Protein AF-A0A1D6HX26-F1 (afdb_monomer_lite)

Foldseek 3Di:
DDDDDDDDDDDDDDDDDDDDDDDDDPDDPVVVVVVVVVVVVVVVVLVVVLVVLLVVLVVLADPQADCVVQVQDDLLLLLQRRQFRD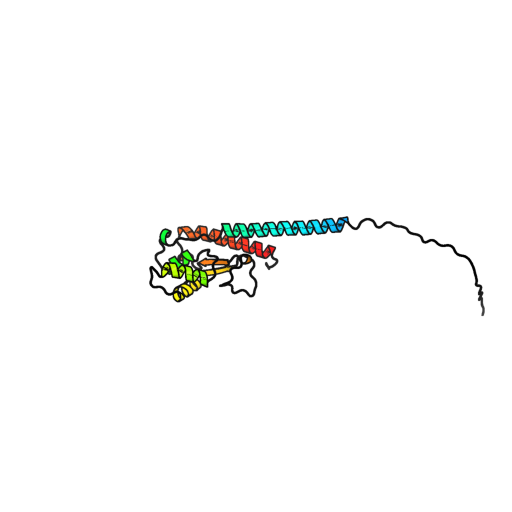LAALLVSLVVSCVVCCVPPVDDSVNSSVSQVVFKDKAFLFDDDPPDDSRHDNDSRRSIGIHGPDCVSYRPVCSVSSVVSVVSSNVSSQVNCVSVVNHD

pLDDT: mean 82.37, std 21.21, range [30.19, 98.19]

Organism: Zea mays (NCBI:txid4577)

Sequence (184 aa):
MDGDKVKESAPDCASGAAEPTKKQDKRKRAYAEFDVVDKKSVSAEWQQEMDALYKYYKEVSGHQLNPEELSCTTNDSIIACLLEESSLSCAKLTDGIYKRMKLQYGVTESSVRTSVLNIGRRSSYGISAMDVNGLEDESDSSLWCWETEDLALLPLHLRSSLSIRRTARKLIHKRILVLSGTGT

Radius of gyration: 35.38 Å; chains: 1; bound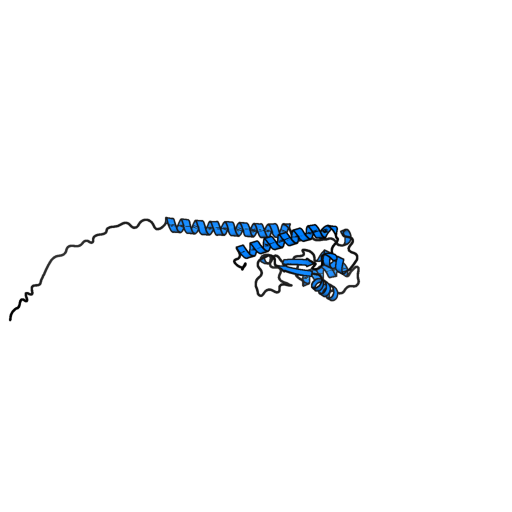ing box: 116×42×65 Å

Structure (mmCIF, N/CA/C/O backbone):
data_AF-A0A1D6HX26-F1
#
_entry.id   AF-A0A1D6HX26-F1
#
loop_
_atom_site.group_PDB
_atom_site.id
_atom_site.type_symbol
_atom_site.label_atom_id
_atom_site.label_alt_id
_atom_site.label_comp_id
_atom_site.label_asym_id
_atom_site.label_entity_id
_atom_site.label_seq_id
_atom_site.pdbx_PDB_ins_code
_atom_site.Cartn_x
_atom_site.Cartn_y
_atom_site.Cartn_z
_atom_site.occupancy
_atom_site.B_iso_or_equiv
_atom_site.auth_seq_id
_atom_site.auth_comp_id
_atom_site.auth_asym_id
_atom_site.auth_atom_id
_atom_site.pdbx_PDB_model_num
ATOM 1 N N . MET A 1 1 ? 96.429 -31.738 -34.054 1.00 37.88 1 MET A N 1
ATOM 2 C CA . MET A 1 1 ? 96.657 -31.324 -35.446 1.00 37.88 1 MET A CA 1
ATOM 3 C C . MET A 1 1 ? 95.517 -30.396 -35.805 1.00 37.88 1 MET A C 1
ATOM 5 O O . MET A 1 1 ? 94.381 -30.844 -35.798 1.00 37.88 1 MET A O 1
ATOM 9 N N . ASP A 1 2 ? 95.742 -29.101 -35.601 1.00 40.22 2 ASP A N 1
ATOM 10 C CA . ASP A 1 2 ? 96.063 -28.133 -36.673 1.00 40.22 2 ASP A CA 1
ATOM 11 C C . ASP A 1 2 ? 94.756 -27.661 -37.342 1.00 40.22 2 ASP A C 1
ATOM 13 O O . ASP A 1 2 ? 94.002 -28.476 -37.851 1.00 40.22 2 ASP A O 1
ATOM 17 N N . GLY A 1 3 ? 94.379 -26.386 -37.352 1.00 37.47 3 GLY A N 1
ATOM 18 C CA . GLY A 1 3 ? 95.090 -25.200 -36.914 1.00 37.47 3 GLY A CA 1
ATOM 19 C C . GLY A 1 3 ? 94.187 -23.962 -36.929 1.00 37.47 3 GLY A C 1
ATOM 20 O O . GLY A 1 3 ? 93.142 -23.926 -37.575 1.00 37.47 3 GLY A O 1
ATOM 21 N N . ASP A 1 4 ? 94.617 -22.990 -36.132 1.00 37.09 4 ASP A N 1
ATOM 22 C CA . ASP A 1 4 ? 94.709 -21.556 -36.416 1.00 37.09 4 ASP A CA 1
ATOM 23 C C . ASP A 1 4 ? 93.896 -20.958 -37.580 1.00 37.09 4 ASP A C 1
ATOM 25 O O . ASP A 1 4 ? 94.133 -21.280 -38.744 1.00 37.09 4 ASP A O 1
ATOM 29 N N . LYS A 1 5 ? 93.110 -19.911 -37.276 1.00 38.25 5 LYS A N 1
ATOM 30 C CA . LYS A 1 5 ? 93.508 -18.551 -37.689 1.00 38.25 5 LYS A CA 1
ATOM 31 C C . LYS A 1 5 ? 92.718 -17.450 -36.977 1.00 38.25 5 LYS A C 1
ATOM 33 O O . LYS A 1 5 ? 91.556 -17.186 -37.279 1.00 38.25 5 LYS A O 1
ATOM 38 N N . VAL A 1 6 ? 93.416 -16.733 -36.105 1.00 43.16 6 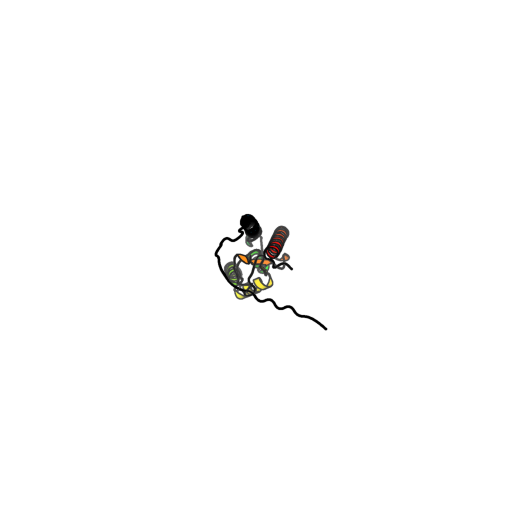VAL A N 1
ATOM 39 C CA . VAL A 1 6 ? 93.114 -15.343 -35.745 1.00 43.16 6 VAL A CA 1
ATOM 40 C C . VAL A 1 6 ? 93.393 -14.440 -36.953 1.00 43.16 6 VAL A C 1
ATOM 42 O O . VAL A 1 6 ? 94.431 -14.569 -37.607 1.00 43.16 6 VAL A O 1
ATOM 45 N N . LYS A 1 7 ? 92.513 -13.470 -37.222 1.00 37.47 7 LYS A N 1
ATOM 46 C CA . LYS A 1 7 ? 92.937 -12.195 -37.812 1.00 37.47 7 LYS A CA 1
ATOM 47 C C . LYS A 1 7 ? 92.062 -11.047 -37.310 1.00 37.47 7 LYS A C 1
ATOM 49 O O . LYS A 1 7 ? 90.938 -10.846 -37.752 1.00 37.47 7 LYS A O 1
ATOM 54 N N . GLU A 1 8 ? 92.632 -10.336 -36.351 1.00 37.12 8 GLU A N 1
ATOM 55 C CA . GLU A 1 8 ? 92.285 -8.994 -35.898 1.00 37.12 8 GLU A CA 1
ATOM 56 C C . GLU A 1 8 ? 92.434 -7.975 -37.038 1.00 37.12 8 GLU A C 1
ATOM 58 O O . GLU A 1 8 ? 93.397 -8.064 -37.802 1.00 37.12 8 GLU A O 1
ATOM 63 N N . SER A 1 9 ? 91.507 -7.015 -37.147 1.00 34.34 9 SER A N 1
ATOM 64 C CA . SER A 1 9 ? 91.707 -5.682 -37.751 1.00 34.34 9 SER A CA 1
ATOM 65 C C . SER A 1 9 ? 90.499 -4.776 -37.442 1.00 34.34 9 SER A C 1
ATOM 67 O O . SER A 1 9 ? 89.428 -4.949 -38.016 1.00 34.34 9 SER A O 1
ATOM 69 N N . ALA A 1 10 ? 90.682 -3.797 -36.558 1.00 36.75 10 ALA A N 1
ATOM 70 C CA . ALA A 1 10 ? 90.007 -2.487 -36.585 1.00 36.75 10 ALA A CA 1
ATOM 71 C C . ALA A 1 10 ? 91.082 -1.431 -36.980 1.00 36.75 10 ALA A C 1
ATOM 73 O O . ALA A 1 10 ? 92.253 -1.827 -36.991 1.00 36.75 10 ALA A O 1
ATOM 74 N N . PRO A 1 11 ? 90.805 -0.130 -37.259 1.00 48.34 11 PRO A N 1
ATOM 75 C CA . PRO A 1 11 ? 89.551 0.631 -37.142 1.00 48.34 11 PRO A CA 1
ATOM 76 C C . PRO A 1 11 ? 89.225 1.601 -38.327 1.00 48.34 11 PRO A C 1
ATOM 78 O O . PRO A 1 11 ? 89.983 1.748 -39.280 1.00 48.34 11 PRO A O 1
ATOM 81 N N . ASP A 1 12 ? 88.094 2.301 -38.161 1.00 30.25 12 ASP A N 1
ATOM 82 C CA . ASP A 1 12 ? 87.823 3.723 -38.465 1.00 30.25 12 ASP A CA 1
ATOM 83 C C . ASP A 1 12 ? 87.064 4.243 -39.713 1.00 30.25 12 ASP A C 1
ATOM 85 O O . ASP A 1 12 ? 87.373 3.970 -40.869 1.00 30.25 12 ASP A O 1
ATOM 89 N N . CYS A 1 13 ? 86.143 5.162 -39.360 1.00 30.19 13 CYS A N 1
ATOM 90 C CA . CYS A 1 13 ? 85.560 6.306 -40.077 1.00 30.19 13 CYS A CA 1
ATOM 91 C C . CYS A 1 13 ? 84.519 6.088 -41.196 1.00 30.19 13 CYS A C 1
ATOM 93 O O . CYS A 1 13 ? 84.860 5.895 -42.356 1.00 30.19 13 CYS A O 1
ATOM 95 N N . ALA A 1 14 ? 83.236 6.343 -40.897 1.00 33.38 14 ALA A N 1
ATOM 96 C CA . ALA A 1 14 ? 82.584 7.636 -41.189 1.00 33.38 14 ALA A CA 1
ATOM 97 C C . ALA A 1 14 ? 81.045 7.574 -41.052 1.00 33.38 14 ALA A C 1
ATOM 99 O O . ALA A 1 14 ? 80.393 6.590 -41.384 1.00 33.38 14 ALA A O 1
ATOM 100 N N . SER A 1 15 ? 80.498 8.681 -40.549 1.00 38.53 15 SER A N 1
ATOM 101 C CA . SER A 1 15 ? 79.093 8.995 -40.265 1.00 38.53 15 SER A CA 1
ATOM 102 C C . SER A 1 15 ? 78.114 8.782 -41.432 1.00 38.53 15 SER A C 1
ATOM 104 O O . SER A 1 15 ? 78.413 9.127 -42.573 1.00 38.53 15 SER A O 1
ATOM 106 N N . GLY A 1 16 ? 76.898 8.324 -41.116 1.00 31.27 16 GLY A N 1
ATOM 107 C CA . GLY A 1 16 ? 75.757 8.310 -42.034 1.00 31.27 16 GLY A CA 1
ATOM 108 C C . GLY A 1 16 ? 74.455 7.931 -41.330 1.00 31.27 16 GLY A C 1
ATOM 109 O O . GLY A 1 16 ? 74.143 6.756 -41.175 1.00 31.27 16 GLY A O 1
ATOM 110 N N . ALA A 1 17 ? 73.711 8.939 -40.878 1.00 34.62 17 ALA A N 1
ATOM 111 C CA . ALA A 1 17 ? 72.388 8.818 -40.273 1.00 34.62 17 ALA A CA 1
ATOM 112 C C . ALA A 1 17 ? 71.305 8.392 -41.286 1.00 34.62 17 ALA A C 1
ATOM 114 O O . ALA A 1 17 ? 71.306 8.887 -42.410 1.00 34.62 17 ALA A O 1
ATOM 115 N N . ALA A 1 18 ? 70.355 7.553 -40.851 1.00 34.50 18 ALA A N 1
ATOM 116 C CA . ALA A 1 18 ? 68.896 7.761 -40.937 1.00 34.50 18 ALA A CA 1
ATOM 117 C C . ALA A 1 18 ? 68.129 6.426 -40.842 1.00 34.50 18 ALA A C 1
ATOM 119 O O . ALA A 1 18 ? 68.348 5.491 -41.609 1.00 34.50 18 ALA A O 1
ATOM 120 N N . GLU A 1 19 ? 67.207 6.372 -39.883 1.00 42.47 19 GLU A N 1
ATOM 121 C CA . GLU A 1 19 ? 66.347 5.234 -39.555 1.00 42.47 19 GLU A CA 1
ATOM 122 C C . GLU A 1 19 ? 65.253 4.933 -40.601 1.00 42.47 19 GLU A C 1
ATOM 124 O O . GLU A 1 19 ? 64.776 5.840 -41.289 1.00 42.47 19 GLU A O 1
ATOM 129 N N . PRO A 1 20 ? 64.741 3.686 -40.659 1.00 36.59 20 PRO A N 1
ATOM 130 C CA . PRO A 1 20 ? 63.563 3.345 -41.444 1.00 36.59 20 PRO A CA 1
ATOM 131 C C . PRO A 1 20 ? 62.272 3.550 -40.630 1.00 36.59 20 PRO A C 1
ATOM 133 O O . PRO A 1 20 ? 61.820 2.662 -39.910 1.00 36.59 20 PRO A O 1
ATOM 136 N N . THR A 1 21 ? 61.596 4.689 -40.798 1.00 40.00 21 THR A N 1
ATOM 137 C CA . THR A 1 21 ? 60.214 4.866 -40.316 1.00 40.00 21 THR A CA 1
ATOM 138 C C . THR A 1 21 ? 59.211 4.355 -41.354 1.00 40.00 21 THR A C 1
ATOM 140 O O . THR A 1 21 ? 58.907 5.005 -42.353 1.00 40.00 21 THR A O 1
ATOM 143 N N . LYS A 1 22 ? 58.640 3.173 -41.099 1.00 46.19 22 LYS A N 1
ATOM 144 C CA . LYS A 1 22 ? 57.435 2.671 -41.777 1.00 46.19 22 LYS A CA 1
ATOM 145 C C . LYS A 1 22 ? 56.450 2.113 -40.753 1.00 46.19 22 LYS A C 1
ATOM 147 O O . LYS A 1 22 ? 56.568 0.959 -40.365 1.00 46.19 22 LYS A O 1
ATOM 152 N N . LYS A 1 23 ? 55.424 2.899 -40.418 1.00 43.41 23 LYS A N 1
ATOM 153 C CA . LYS A 1 23 ? 54.004 2.643 -40.749 1.00 43.41 23 LYS A CA 1
ATOM 154 C C . LYS A 1 23 ? 53.084 3.418 -39.808 1.00 43.41 23 LYS A C 1
ATOM 156 O O . LYS A 1 23 ? 53.257 3.444 -38.598 1.00 43.41 23 LYS A O 1
ATOM 161 N N . GLN A 1 24 ? 52.110 4.066 -40.433 1.00 52.59 24 GLN A N 1
ATOM 162 C CA . GLN A 1 24 ? 51.028 4.805 -39.807 1.00 52.59 24 GLN A CA 1
ATOM 163 C C . GLN A 1 24 ? 50.153 3.874 -38.967 1.00 52.59 24 GLN A C 1
ATOM 165 O O . GLN A 1 24 ? 49.589 2.928 -39.509 1.00 52.59 24 GLN A O 1
ATOM 170 N N . ASP A 1 25 ? 49.954 4.218 -37.697 1.00 49.41 25 ASP A N 1
ATOM 171 C CA . ASP A 1 25 ? 48.881 3.663 -36.872 1.00 49.41 25 ASP A CA 1
ATOM 172 C C . ASP A 1 25 ? 47.857 4.772 -36.580 1.00 49.41 25 ASP A C 1
ATOM 174 O O . ASP A 1 25 ? 47.830 5.416 -35.532 1.00 49.41 25 ASP A O 1
ATOM 178 N N . LYS A 1 26 ? 47.023 5.063 -37.584 1.00 55.78 26 LYS A N 1
ATOM 179 C CA . LYS A 1 26 ? 45.817 5.887 -37.437 1.00 55.78 26 LYS A CA 1
ATOM 180 C C . LYS A 1 26 ? 44.602 4.973 -37.543 1.00 55.78 26 LYS A C 1
ATOM 182 O O . LYS A 1 26 ? 44.080 4.813 -38.640 1.00 55.78 26 LYS A O 1
ATOM 187 N N . ARG A 1 27 ? 44.148 4.411 -36.414 1.00 58.56 27 ARG A N 1
ATOM 188 C CA . ARG A 1 27 ? 42.727 4.112 -36.096 1.00 58.56 27 ARG A CA 1
ATOM 189 C C . ARG A 1 27 ? 42.611 3.371 -34.754 1.00 58.56 27 ARG A C 1
ATOM 191 O O . ARG A 1 27 ? 42.568 2.152 -34.703 1.00 58.56 27 ARG A O 1
ATOM 198 N N . LYS A 1 28 ? 42.490 4.130 -33.660 1.00 54.25 28 LYS A N 1
ATOM 199 C CA . LYS A 1 28 ? 42.007 3.631 -32.351 1.00 54.25 28 LYS A CA 1
ATOM 200 C C . LYS A 1 28 ? 40.860 4.460 -31.748 1.00 54.25 28 LYS A C 1
ATOM 202 O O . LYS A 1 28 ? 40.435 4.180 -30.638 1.00 54.25 28 LYS A O 1
ATOM 207 N N . ARG A 1 29 ? 40.330 5.464 -32.464 1.00 54.34 29 ARG A N 1
ATOM 208 C CA . ARG A 1 29 ? 39.317 6.393 -31.919 1.00 54.34 29 ARG A CA 1
ATOM 209 C C . ARG A 1 29 ? 37.860 5.923 -32.090 1.00 54.34 29 ARG A C 1
ATOM 211 O O . ARG A 1 29 ? 37.042 6.229 -31.241 1.00 54.34 29 ARG A O 1
ATOM 218 N N . ALA A 1 30 ? 37.555 5.113 -33.107 1.00 50.16 30 ALA A N 1
ATOM 219 C CA . ALA A 1 30 ? 36.171 4.732 -33.426 1.00 50.16 30 ALA A CA 1
ATOM 220 C C . ALA A 1 30 ? 35.568 3.644 -32.510 1.00 50.16 30 ALA A C 1
ATOM 222 O O . ALA A 1 30 ? 34.371 3.661 -32.253 1.00 50.16 30 ALA A O 1
ATOM 223 N N . TYR A 1 31 ? 36.379 2.715 -31.986 1.00 50.38 31 TYR A N 1
ATOM 224 C CA . TYR A 1 31 ? 35.875 1.632 -31.125 1.00 50.38 31 TYR A CA 1
ATOM 225 C C . TYR A 1 31 ? 35.520 2.107 -29.710 1.00 50.38 31 TYR A C 1
ATOM 227 O O . TYR A 1 31 ? 34.557 1.623 -29.130 1.00 50.38 31 TYR A O 1
ATOM 235 N N . ALA A 1 32 ? 36.260 3.081 -29.172 1.00 53.78 32 ALA A N 1
ATOM 236 C CA . ALA A 1 32 ? 35.976 3.646 -27.855 1.00 53.78 32 ALA A CA 1
ATOM 237 C C . ALA A 1 32 ? 34.727 4.542 -27.867 1.00 53.78 32 ALA A C 1
ATOM 239 O O . ALA A 1 32 ? 33.959 4.527 -26.914 1.00 53.78 32 ALA A O 1
ATOM 240 N N . GLU A 1 33 ? 34.493 5.298 -28.944 1.00 50.25 33 GLU A N 1
ATOM 241 C CA . GLU A 1 33 ? 33.273 6.104 -29.084 1.00 50.25 33 GLU A CA 1
ATOM 242 C C . GLU A 1 33 ? 32.026 5.229 -29.251 1.00 50.25 33 GLU A C 1
ATOM 244 O O . GLU A 1 33 ? 31.010 5.530 -28.635 1.00 50.25 33 GLU A O 1
ATOM 249 N N . PHE A 1 34 ? 32.111 4.121 -29.997 1.00 46.16 34 PHE A N 1
ATOM 250 C CA . PHE A 1 34 ? 30.988 3.192 -30.158 1.00 46.16 34 PHE A CA 1
ATOM 251 C C . PHE A 1 34 ? 30.642 2.458 -28.849 1.00 46.16 34 PHE A C 1
ATOM 253 O O . PHE A 1 34 ? 29.486 2.459 -28.449 1.00 46.16 34 PHE A O 1
ATOM 260 N N . ASP A 1 35 ? 31.636 1.929 -28.125 1.00 53.03 35 ASP A N 1
ATOM 261 C CA . ASP A 1 35 ? 31.445 1.239 -26.833 1.00 53.03 35 ASP A CA 1
ATOM 262 C C . ASP A 1 35 ? 30.950 2.183 -25.713 1.00 53.03 35 ASP A C 1
ATOM 264 O O . ASP A 1 35 ? 30.142 1.803 -24.868 1.00 53.03 35 ASP A O 1
ATOM 268 N N . VAL A 1 36 ? 31.383 3.451 -25.710 1.00 61.66 36 VAL A N 1
ATOM 269 C CA . VAL A 1 36 ? 30.894 4.459 -24.748 1.00 61.66 36 VAL A CA 1
ATOM 270 C C . VAL A 1 36 ? 29.478 4.926 -25.083 1.00 61.66 36 VAL A C 1
ATOM 272 O O . VAL A 1 36 ? 28.694 5.166 -24.165 1.00 61.66 36 VAL A O 1
ATOM 275 N N . VAL A 1 37 ? 29.143 5.082 -26.367 1.00 61.56 37 VAL A N 1
ATOM 276 C CA . VAL A 1 37 ? 27.779 5.416 -26.802 1.00 61.56 37 VAL A CA 1
ATOM 277 C C . VAL A 1 37 ? 26.821 4.278 -26.464 1.00 61.56 37 VAL A C 1
ATOM 279 O O . VAL A 1 37 ? 25.776 4.552 -25.882 1.00 61.56 37 VAL A O 1
ATOM 282 N N . ASP A 1 38 ? 27.218 3.032 -26.716 1.00 61.78 38 ASP A N 1
ATOM 283 C CA . ASP A 1 38 ? 26.424 1.835 -26.427 1.00 61.78 38 ASP A CA 1
ATOM 284 C C . ASP A 1 38 ? 26.149 1.689 -24.917 1.00 61.78 38 ASP A C 1
ATOM 286 O O . ASP A 1 38 ? 24.996 1.643 -24.481 1.00 61.78 38 ASP A O 1
ATOM 290 N N . LYS A 1 39 ? 27.188 1.802 -24.074 1.00 65.06 39 LYS A N 1
ATOM 291 C CA . LYS A 1 39 ? 27.045 1.798 -22.602 1.00 65.06 39 LYS A CA 1
ATOM 292 C C . LYS A 1 39 ? 26.166 2.932 -22.072 1.00 65.06 39 LYS A C 1
ATOM 294 O O . LYS A 1 39 ? 25.390 2.725 -21.140 1.00 65.06 39 LYS A O 1
ATOM 299 N N . LYS A 1 40 ? 26.276 4.134 -22.646 1.00 66.12 40 LYS A N 1
ATOM 300 C CA . LYS A 1 40 ? 25.423 5.272 -22.266 1.00 66.12 40 LYS A CA 1
ATOM 301 C C . LYS A 1 40 ? 23.975 5.066 -22.698 1.00 66.12 40 LYS A C 1
ATOM 303 O O . LYS A 1 40 ? 23.085 5.422 -21.933 1.00 66.12 40 LYS A O 1
ATOM 308 N N . SER A 1 41 ? 23.736 4.490 -23.876 1.00 67.38 41 SER A N 1
ATOM 309 C CA . SER A 1 41 ? 22.382 4.191 -24.349 1.00 67.38 41 SER A CA 1
ATOM 310 C C . SER A 1 41 ? 21.702 3.118 -23.500 1.00 67.38 41 SER A C 1
ATOM 312 O O . SER A 1 41 ? 20.596 3.353 -23.025 1.00 67.38 41 SER A O 1
ATOM 314 N N . VAL A 1 42 ? 22.406 2.031 -23.164 1.00 74.38 42 VAL A N 1
ATOM 315 C CA . VAL A 1 42 ? 21.902 0.986 -22.255 1.00 74.38 42 VAL A CA 1
ATOM 316 C C . VAL A 1 42 ? 21.605 1.555 -20.863 1.00 74.38 42 VAL A C 1
ATOM 318 O O . VAL A 1 42 ? 20.578 1.241 -20.268 1.00 74.38 42 VAL A O 1
ATOM 321 N N . SER A 1 43 ? 22.460 2.446 -20.347 1.00 80.75 43 SER A N 1
ATOM 322 C CA . SER A 1 43 ? 22.216 3.123 -19.066 1.00 80.75 43 SER A CA 1
ATOM 323 C C . SER A 1 43 ? 21.006 4.064 -19.104 1.00 80.75 43 SER A C 1
ATOM 325 O O . SER A 1 43 ? 20.321 4.200 -18.091 1.00 80.75 43 SER A O 1
ATOM 327 N N . ALA A 1 44 ? 20.755 4.731 -20.233 1.00 86.44 44 ALA A N 1
ATOM 328 C CA . ALA A 1 44 ? 19.623 5.639 -20.390 1.00 86.44 44 ALA A CA 1
ATOM 329 C C . ALA A 1 44 ? 18.296 4.875 -20.500 1.00 86.44 44 ALA A C 1
ATOM 331 O O . ALA A 1 44 ? 17.329 5.246 -19.839 1.00 86.44 44 ALA A O 1
ATOM 332 N N . GLU A 1 45 ? 18.265 3.785 -21.269 1.00 88.25 45 GLU A N 1
ATOM 333 C CA . GLU A 1 45 ? 17.101 2.895 -21.372 1.00 88.25 45 GLU A CA 1
ATOM 334 C C . GLU A 1 45 ? 16.771 2.244 -20.025 1.00 88.25 45 GLU A C 1
ATOM 336 O O . GLU A 1 45 ? 15.611 2.219 -19.614 1.00 88.25 45 GLU A O 1
ATOM 341 N N . TRP A 1 46 ? 17.798 1.793 -19.296 1.00 91.44 46 TRP A N 1
ATOM 342 C CA . TRP A 1 46 ? 17.650 1.254 -17.945 1.00 91.44 46 TRP A CA 1
ATOM 343 C C . TRP A 1 46 ? 17.022 2.271 -16.986 1.00 91.44 46 TRP A C 1
ATOM 345 O O . TRP A 1 46 ? 16.058 1.950 -16.289 1.00 91.44 46 TRP A O 1
ATOM 355 N N . GLN A 1 47 ? 17.534 3.507 -16.969 1.00 92.69 47 GLN A N 1
ATOM 356 C CA . GLN A 1 47 ? 17.015 4.552 -16.085 1.00 92.69 47 GLN A CA 1
ATOM 357 C C . GLN A 1 47 ? 15.577 4.914 -16.458 1.00 92.69 47 GLN A C 1
ATOM 359 O O . GLN A 1 47 ? 14.724 5.029 -15.583 1.00 92.69 47 GLN A O 1
ATOM 364 N N . GLN A 1 48 ? 15.292 5.030 -17.757 1.00 95.81 48 GLN A N 1
ATOM 365 C CA . GLN A 1 48 ? 13.951 5.309 -18.255 1.00 95.81 48 GLN A CA 1
ATOM 366 C C . GLN A 1 48 ? 12.952 4.226 -17.835 1.00 95.81 48 GLN A C 1
ATOM 368 O O . GLN A 1 48 ? 11.834 4.543 -17.424 1.00 95.81 48 GLN A O 1
ATOM 373 N N . GLU A 1 49 ? 13.332 2.951 -17.934 1.00 95.94 49 GLU A N 1
ATOM 374 C CA . GLU A 1 49 ? 12.485 1.856 -17.473 1.00 95.94 49 GLU A CA 1
ATOM 375 C C . GLU A 1 49 ? 12.266 1.925 -15.959 1.00 95.94 49 GLU A C 1
ATOM 377 O O . GLU A 1 49 ? 11.143 1.736 -15.487 1.00 95.94 49 GLU A O 1
ATOM 382 N N . MET A 1 50 ? 13.313 2.241 -15.196 1.00 95.56 50 MET A N 1
ATOM 383 C CA . MET A 1 50 ? 13.213 2.362 -13.748 1.00 95.56 50 MET A CA 1
ATOM 384 C C . MET A 1 50 ? 12.260 3.485 -13.333 1.00 95.56 50 MET A C 1
ATOM 386 O O . MET A 1 50 ? 11.340 3.261 -12.544 1.00 95.56 50 MET A O 1
ATOM 390 N N . ASP A 1 51 ? 12.383 4.653 -13.956 1.00 96.88 51 ASP A N 1
ATOM 391 C CA . ASP A 1 51 ? 11.481 5.783 -13.736 1.00 96.88 51 ASP A CA 1
ATOM 392 C C . ASP A 1 51 ? 10.030 5.427 -14.109 1.00 96.88 51 ASP A C 1
ATOM 394 O O . ASP A 1 51 ? 9.088 5.770 -13.387 1.00 96.88 51 ASP A O 1
ATOM 398 N N . ALA A 1 52 ? 9.831 4.686 -15.206 1.00 97.69 52 ALA A N 1
ATOM 399 C CA . ALA A 1 52 ? 8.512 4.224 -15.632 1.00 97.69 52 ALA A CA 1
ATOM 400 C C . ALA A 1 52 ? 7.885 3.238 -14.632 1.00 97.69 52 ALA A C 1
ATOM 402 O O . ALA A 1 52 ? 6.693 3.346 -14.336 1.00 97.69 52 ALA A O 1
ATOM 403 N N . LEU A 1 53 ? 8.670 2.314 -14.072 1.00 97.88 53 LEU A N 1
ATOM 404 C CA . LEU A 1 53 ? 8.215 1.374 -13.042 1.00 97.88 53 LEU A CA 1
ATOM 405 C C . LEU A 1 53 ? 7.823 2.095 -11.752 1.00 97.88 53 LEU A C 1
ATOM 407 O O . LEU A 1 53 ? 6.779 1.793 -11.173 1.00 97.88 53 LEU A O 1
ATOM 411 N N . TYR A 1 54 ? 8.622 3.073 -11.329 1.00 97.00 54 TYR A N 1
ATOM 412 C CA . TYR A 1 54 ? 8.327 3.904 -10.163 1.00 97.00 54 TYR A CA 1
ATOM 413 C C . TYR A 1 54 ? 7.053 4.714 -10.358 1.00 97.00 54 TYR A C 1
ATOM 415 O O . TYR A 1 54 ? 6.205 4.772 -9.466 1.00 97.00 54 TYR A O 1
ATOM 423 N N . LYS A 1 55 ? 6.883 5.302 -11.543 1.00 96.81 55 LYS A N 1
ATOM 424 C CA . LYS A 1 55 ? 5.658 6.011 -11.897 1.00 96.81 55 LYS A CA 1
ATOM 425 C C . LYS A 1 55 ? 4.451 5.074 -11.866 1.00 96.81 55 LYS A C 1
ATOM 427 O O . LYS A 1 55 ? 3.470 5.381 -11.194 1.00 96.81 55 LYS A O 1
ATOM 432 N N . TYR A 1 56 ? 4.544 3.916 -12.519 1.00 96.88 56 TYR A N 1
ATOM 433 C CA . TYR A 1 56 ? 3.450 2.948 -12.556 1.00 96.88 56 TYR A CA 1
ATOM 434 C C . TYR A 1 56 ? 3.104 2.417 -11.158 1.00 96.88 56 TYR A C 1
ATOM 436 O O . TYR A 1 56 ? 1.931 2.261 -10.830 1.00 96.88 56 TYR A O 1
ATOM 444 N N . TYR A 1 57 ? 4.096 2.235 -10.280 1.00 97.38 57 TYR A N 1
ATOM 445 C CA . TYR A 1 57 ? 3.856 1.890 -8.878 1.00 97.38 57 TYR A CA 1
ATOM 446 C C . TYR A 1 57 ? 2.938 2.899 -8.180 1.00 97.38 57 TYR A C 1
ATOM 448 O O . TYR A 1 57 ? 2.020 2.493 -7.466 1.00 97.38 57 TYR A O 1
ATOM 456 N N . LYS A 1 58 ? 3.164 4.203 -8.386 1.00 94.06 58 LYS A N 1
ATOM 457 C CA . LYS A 1 58 ? 2.330 5.258 -7.789 1.00 94.06 58 LYS A CA 1
ATOM 458 C C . LYS A 1 58 ? 0.907 5.266 -8.355 1.00 94.06 58 LYS A C 1
ATOM 460 O O . LYS A 1 58 ? -0.000 5.680 -7.649 1.00 94.06 58 LYS A O 1
ATOM 465 N N . GLU A 1 59 ? 0.696 4.784 -9.580 1.00 94.12 59 GLU A N 1
ATOM 466 C CA . GLU A 1 59 ? -0.640 4.646 -10.182 1.00 94.12 59 GLU A CA 1
ATOM 467 C C . GLU A 1 59 ? -1.427 3.458 -9.599 1.00 94.12 59 GLU A C 1
ATOM 469 O O . GLU A 1 59 ? -2.649 3.522 -9.474 1.00 94.12 59 GLU A O 1
ATOM 474 N N . VAL A 1 60 ? -0.739 2.378 -9.207 1.00 93.81 60 VAL A N 1
ATOM 475 C CA . VAL A 1 60 ? -1.357 1.159 -8.643 1.00 93.81 60 VAL A CA 1
ATOM 476 C C . VAL A 1 60 ? -1.303 1.084 -7.110 1.00 93.81 60 VAL A C 1
ATOM 478 O O . VAL A 1 60 ? -1.579 0.028 -6.537 1.00 93.81 60 VAL A O 1
ATOM 481 N N . SER A 1 61 ? -0.929 2.175 -6.440 1.00 92.69 61 SER A N 1
ATOM 482 C CA . SER A 1 61 ? -0.769 2.254 -4.980 1.00 92.69 61 SER A CA 1
ATOM 483 C C . SER A 1 61 ? -1.303 3.580 -4.440 1.00 92.69 61 SER A C 1
ATOM 485 O O . SER A 1 61 ? -1.560 4.510 -5.198 1.00 92.69 61 SER A O 1
ATOM 487 N N . GLY A 1 62 ? -1.439 3.697 -3.119 1.00 86.50 62 GLY A N 1
ATOM 488 C CA . GLY A 1 62 ? -1.891 4.933 -2.479 1.00 86.50 62 GLY A CA 1
ATOM 489 C C . GLY A 1 62 ? -3.389 5.199 -2.617 1.00 86.50 62 GLY A C 1
ATOM 490 O O . GLY A 1 62 ? -3.826 6.328 -2.387 1.00 86.50 62 GLY A O 1
ATOM 491 N N . HIS A 1 63 ? -4.189 4.192 -2.980 1.00 87.31 63 HIS A N 1
ATOM 492 C CA . HIS A 1 63 ? -5.635 4.344 -3.011 1.00 87.31 63 HIS A CA 1
ATOM 493 C C . HIS A 1 63 ? -6.190 4.358 -1.585 1.00 87.31 63 HIS A C 1
ATOM 495 O O . HIS A 1 63 ? -6.461 3.310 -0.999 1.00 87.31 63 HIS A O 1
ATOM 501 N N . GLN A 1 64 ? -6.357 5.561 -1.035 1.00 88.81 64 GLN A N 1
ATOM 502 C CA . GLN A 1 64 ? -6.925 5.746 0.294 1.00 88.81 64 GLN A CA 1
ATOM 503 C C . GLN A 1 64 ? -8.398 5.353 0.300 1.00 88.81 64 GLN A C 1
ATOM 505 O O . GLN A 1 64 ? -9.218 5.928 -0.416 1.00 88.81 64 GLN A O 1
ATOM 510 N N . LEU A 1 65 ? -8.721 4.375 1.137 1.00 92.06 65 LEU A N 1
ATOM 511 C CA . LEU A 1 65 ? -10.086 3.942 1.368 1.00 92.06 65 LEU A CA 1
ATOM 512 C C . LEU A 1 65 ? -10.734 4.794 2.464 1.00 92.06 65 LEU A C 1
ATOM 514 O O . LEU A 1 65 ? -10.077 5.205 3.425 1.00 92.06 65 LEU A O 1
ATOM 518 N N . ASN A 1 66 ? -12.040 5.031 2.336 1.00 92.00 66 ASN A N 1
ATOM 519 C CA . ASN A 1 66 ? -12.816 5.794 3.305 1.00 92.00 66 ASN A CA 1
ATOM 520 C C . ASN A 1 66 ? -13.752 4.859 4.105 1.00 92.00 66 ASN A C 1
ATOM 522 O O . ASN A 1 66 ? -14.733 4.374 3.535 1.00 92.00 66 ASN A O 1
ATOM 526 N N . PRO A 1 67 ? -13.482 4.579 5.397 1.00 91.88 67 PRO A N 1
ATOM 527 C CA . PRO A 1 67 ? -14.269 3.628 6.192 1.00 91.88 67 PRO A CA 1
ATOM 528 C C . PRO A 1 67 ? -15.773 3.934 6.240 1.00 91.88 67 PRO A C 1
ATOM 530 O O . PRO A 1 67 ? -16.593 3.017 6.237 1.00 91.88 67 PRO A O 1
ATOM 533 N N . GLU A 1 68 ? -16.133 5.217 6.261 1.00 90.19 68 GLU A N 1
ATOM 534 C CA . GLU A 1 68 ? -17.500 5.723 6.370 1.00 90.19 68 GLU A CA 1
ATOM 535 C C . GLU A 1 68 ? -18.295 5.472 5.080 1.00 90.19 68 GLU A C 1
ATOM 537 O O . GLU A 1 68 ? -19.461 5.092 5.142 1.00 90.19 68 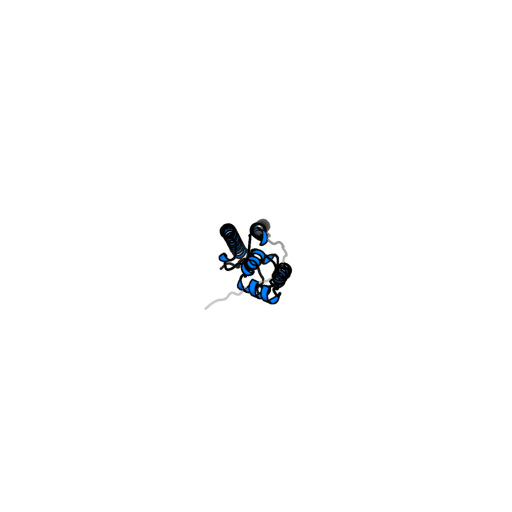GLU A O 1
ATOM 542 N N . GLU A 1 69 ? -17.659 5.603 3.912 1.00 91.62 69 GLU A N 1
ATOM 543 C CA . GLU A 1 69 ? -18.270 5.265 2.615 1.00 91.62 69 GLU A CA 1
ATOM 544 C C . GLU A 1 69 ? -18.398 3.749 2.428 1.00 91.62 69 GLU A C 1
ATOM 546 O O . GLU A 1 69 ? -19.315 3.258 1.769 1.00 91.62 69 GLU A O 1
ATOM 551 N N . LEU A 1 70 ? -17.487 2.997 3.043 1.00 89.12 70 LEU A N 1
ATOM 552 C CA . LEU A 1 70 ? -17.389 1.546 2.927 1.00 89.12 70 LEU A CA 1
ATOM 553 C C . LEU A 1 70 ? -18.183 0.784 3.990 1.00 89.12 70 LEU A C 1
ATOM 555 O O . LEU A 1 70 ? -18.204 -0.448 3.966 1.00 89.12 70 LEU A O 1
ATOM 559 N N . SER A 1 71 ? -18.867 1.505 4.884 1.00 87.56 71 SER A N 1
ATOM 560 C CA . SER A 1 71 ? -19.674 0.936 5.969 1.00 87.56 71 SER A CA 1
ATOM 561 C C . SER A 1 71 ? -18.882 -0.015 6.882 1.00 87.56 71 SER A C 1
ATOM 563 O O . SER A 1 71 ? -19.411 -1.026 7.345 1.00 87.56 71 SER A O 1
ATOM 565 N N . CYS A 1 72 ? -17.607 0.290 7.148 1.00 88.50 72 CYS A N 1
ATOM 566 C CA . CYS A 1 72 ? -16.795 -0.458 8.108 1.00 88.50 72 CYS A CA 1
ATOM 567 C C . CYS A 1 72 ? -17.318 -0.222 9.534 1.00 88.50 72 CYS A C 1
ATOM 569 O O . CYS A 1 72 ? -17.342 0.913 10.004 1.00 88.50 72 CYS A O 1
ATOM 571 N N . THR A 1 73 ? -17.731 -1.280 10.238 1.00 87.31 73 THR A N 1
ATOM 572 C CA . THR A 1 73 ? -18.384 -1.160 11.559 1.00 87.31 73 THR A CA 1
ATOM 573 C C . THR A 1 73 ? -17.508 -1.576 12.737 1.00 87.31 73 THR A C 1
ATOM 575 O O . THR A 1 73 ? -17.793 -1.200 13.872 1.00 87.31 73 THR A O 1
ATOM 578 N N . THR A 1 74 ? -16.454 -2.357 12.496 1.00 92.12 74 THR A N 1
ATOM 579 C CA . THR A 1 74 ? -15.541 -2.835 13.546 1.00 92.12 74 THR A CA 1
ATOM 580 C C . THR A 1 74 ? -14.243 -2.040 13.530 1.00 92.12 74 THR A C 1
ATOM 582 O O . THR A 1 74 ? -13.791 -1.626 12.460 1.00 92.12 74 THR A O 1
ATOM 585 N N . ASN A 1 75 ? -13.606 -1.878 14.693 1.00 92.94 75 ASN A N 1
ATOM 586 C CA . ASN A 1 75 ? -12.304 -1.213 14.792 1.00 92.94 75 ASN A CA 1
ATOM 587 C C . ASN A 1 75 ? -11.276 -1.844 13.843 1.00 92.94 75 ASN A C 1
ATOM 589 O O . ASN A 1 75 ? -10.618 -1.116 13.108 1.00 92.94 75 ASN A O 1
ATOM 593 N N . ASP A 1 76 ? -11.210 -3.174 13.777 1.00 95.06 76 ASP A N 1
ATOM 594 C CA . ASP A 1 76 ? -10.274 -3.878 12.896 1.00 95.06 76 ASP A CA 1
ATOM 595 C C . ASP A 1 76 ? -10.562 -3.599 11.417 1.00 95.06 76 ASP A C 1
ATOM 597 O O . ASP A 1 76 ? -9.637 -3.321 10.660 1.00 95.06 76 ASP A O 1
ATOM 601 N N . SER A 1 77 ? -11.837 -3.578 11.003 1.00 95.31 77 SER A N 1
ATOM 602 C CA . SER A 1 77 ? -12.210 -3.215 9.625 1.00 95.31 77 SER A CA 1
ATOM 603 C C . SER A 1 77 ? -11.907 -1.751 9.284 1.00 95.31 77 SER A C 1
ATOM 605 O O . SER A 1 77 ? -11.514 -1.446 8.159 1.00 95.31 77 SER A O 1
ATOM 607 N N . ILE A 1 78 ? -12.052 -0.836 10.248 1.00 95.19 78 ILE A N 1
ATOM 608 C CA . ILE A 1 78 ? -11.709 0.583 10.081 1.00 95.19 78 ILE A CA 1
ATOM 609 C C . ILE A 1 78 ? -10.189 0.732 9.949 1.00 95.19 78 ILE A C 1
ATOM 611 O O . ILE A 1 78 ? -9.715 1.408 9.039 1.00 95.19 78 ILE A O 1
ATOM 615 N N . ILE A 1 79 ? -9.421 0.068 10.816 1.00 96.19 79 ILE A N 1
ATOM 616 C CA . ILE A 1 79 ? -7.955 0.082 10.790 1.00 96.19 79 ILE A CA 1
ATOM 617 C C . ILE A 1 79 ? -7.445 -0.530 9.480 1.00 96.19 79 ILE A C 1
ATOM 619 O O . ILE A 1 79 ? -6.668 0.126 8.789 1.00 96.19 79 ILE A O 1
ATOM 623 N N . ALA A 1 80 ? -7.938 -1.711 9.088 1.00 97.06 80 ALA A N 1
ATOM 624 C CA . ALA A 1 80 ? -7.633 -2.360 7.807 1.00 97.06 80 ALA A CA 1
ATOM 625 C C . ALA A 1 80 ? -7.897 -1.433 6.613 1.00 97.06 80 ALA A C 1
ATOM 627 O O . ALA A 1 80 ? -7.068 -1.287 5.721 1.00 97.06 80 ALA A O 1
ATOM 628 N N . CYS A 1 81 ? -9.039 -0.749 6.619 1.00 95.88 81 CYS A N 1
ATOM 629 C CA . CYS A 1 81 ? -9.395 0.204 5.579 1.00 95.88 81 CYS A CA 1
ATOM 630 C C . CYS A 1 81 ? -8.403 1.379 5.500 1.00 95.88 81 CYS A C 1
ATOM 632 O O . CYS A 1 81 ? -7.969 1.744 4.414 1.00 95.88 81 CYS A O 1
ATOM 634 N N . LEU A 1 82 ? -8.026 1.966 6.638 1.00 95.75 82 LEU A N 1
ATOM 635 C CA . LEU A 1 82 ? -7.142 3.137 6.684 1.00 95.75 82 LEU A CA 1
ATOM 636 C C . LEU A 1 82 ? -5.668 2.809 6.412 1.00 95.75 82 LEU A C 1
ATOM 638 O O . LEU A 1 82 ? -4.926 3.687 5.970 1.00 95.75 82 LEU A O 1
ATOM 642 N N . LEU A 1 83 ? -5.228 1.583 6.709 1.00 96.56 83 LEU A N 1
ATOM 643 C CA . LEU A 1 83 ? -3.847 1.159 6.473 1.00 96.56 83 LEU A CA 1
ATOM 644 C C . LEU A 1 83 ? -3.604 0.700 5.035 1.00 96.56 83 LEU A C 1
ATOM 646 O O . LEU A 1 83 ? -2.481 0.839 4.552 1.00 96.56 83 LEU A O 1
ATOM 650 N N . GLU A 1 84 ? -4.618 0.154 4.360 1.00 96.94 84 GLU A N 1
ATOM 651 C CA . GLU A 1 84 ? -4.469 -0.431 3.028 1.00 96.94 84 GLU A CA 1
ATOM 652 C C . GLU A 1 84 ? -3.852 0.568 2.038 1.00 96.94 84 GLU A C 1
ATOM 654 O O . GLU A 1 84 ? -4.343 1.677 1.840 1.00 96.94 84 GLU A O 1
ATOM 659 N N . GLU A 1 85 ? -2.752 0.155 1.410 1.00 96.25 85 GLU A N 1
ATOM 660 C CA . GLU A 1 85 ? -1.979 0.925 0.430 1.00 96.25 85 GLU A CA 1
ATOM 661 C C . GLU A 1 85 ? -1.341 2.226 0.927 1.00 96.25 85 GLU A C 1
ATOM 663 O O . GLU A 1 85 ? -0.846 3.022 0.124 1.00 96.25 85 GLU A O 1
ATOM 668 N N . SER A 1 86 ? -1.271 2.426 2.243 1.00 96.56 86 SER A N 1
ATOM 669 C CA . SER A 1 86 ? -0.530 3.540 2.829 1.00 96.56 86 SER A CA 1
ATOM 670 C C . SER A 1 86 ? 0.981 3.350 2.679 1.00 96.56 86 SER A C 1
ATOM 672 O O . SER A 1 86 ? 1.510 2.271 2.938 1.00 96.56 86 SER A O 1
ATOM 674 N N . SER A 1 87 ? 1.709 4.408 2.322 1.00 96.12 87 SER A N 1
ATOM 675 C CA . SER A 1 87 ? 3.181 4.404 2.296 1.00 96.12 87 SER A CA 1
ATOM 676 C C . SER A 1 87 ? 3.820 4.903 3.597 1.00 96.12 87 SER A C 1
ATOM 678 O O . SER A 1 87 ? 5.043 4.873 3.739 1.00 96.12 87 SER A O 1
ATOM 680 N N . LEU A 1 88 ? 3.008 5.374 4.547 1.00 97.00 88 LEU A N 1
ATOM 681 C CA . LEU A 1 88 ? 3.475 6.036 5.765 1.00 97.00 88 LEU A CA 1
ATOM 682 C C . LEU A 1 88 ? 4.320 5.112 6.649 1.00 97.00 88 LEU A C 1
ATOM 684 O O . LEU A 1 88 ? 4.153 3.887 6.651 1.00 97.00 88 LEU A O 1
ATOM 688 N N . SER A 1 89 ? 5.206 5.714 7.443 1.00 97.88 89 SER A N 1
ATOM 689 C CA . SER A 1 89 ? 5.855 5.018 8.554 1.00 97.88 89 SER A CA 1
ATOM 690 C C . SER A 1 89 ? 4.837 4.507 9.578 1.00 97.88 89 SER A C 1
ATOM 692 O O . SER A 1 89 ? 3.724 5.026 9.689 1.00 97.88 89 SER A O 1
ATOM 694 N N . CYS A 1 90 ? 5.214 3.492 10.355 1.00 98.00 90 CYS A N 1
ATOM 695 C CA . CYS A 1 90 ? 4.360 2.917 11.390 1.00 98.00 90 CYS A CA 1
ATOM 696 C C . CYS A 1 90 ? 3.928 3.974 12.415 1.00 98.00 90 CYS A C 1
ATOM 698 O O . CYS A 1 90 ? 2.750 4.029 12.774 1.00 98.00 90 CYS A O 1
ATOM 700 N N . ALA A 1 91 ? 4.845 4.851 12.845 1.00 97.81 91 ALA A N 1
ATOM 701 C CA . ALA A 1 91 ? 4.516 5.949 13.751 1.00 97.81 91 ALA A CA 1
ATOM 702 C C . ALA A 1 91 ? 3.478 6.916 13.150 1.00 97.81 91 ALA A C 1
ATOM 704 O O . ALA A 1 91 ? 2.454 7.182 13.779 1.00 97.81 91 ALA A O 1
ATOM 705 N N . LYS A 1 92 ? 3.690 7.391 11.914 1.00 98.19 92 LYS A N 1
ATOM 706 C CA . LYS A 1 92 ? 2.771 8.337 11.252 1.00 98.19 92 LYS A CA 1
ATOM 707 C C . LYS A 1 92 ? 1.412 7.718 10.941 1.00 98.19 92 LYS A C 1
ATOM 709 O O . LYS A 1 92 ? 0.388 8.373 11.121 1.00 98.19 92 LYS A O 1
ATOM 714 N N . LEU A 1 93 ? 1.398 6.464 10.491 1.00 97.81 93 LEU A N 1
ATOM 715 C CA . LEU A 1 93 ? 0.165 5.732 10.223 1.00 97.81 93 LEU A CA 1
ATOM 716 C C . LEU A 1 93 ? -0.649 5.543 11.509 1.00 97.81 93 LEU A C 1
ATOM 718 O O . LEU A 1 93 ? -1.842 5.839 11.528 1.00 97.81 93 LEU A O 1
ATOM 722 N N . THR A 1 94 ? 0.009 5.108 12.587 1.00 97.81 94 THR A N 1
ATOM 723 C CA . THR A 1 94 ? -0.616 4.933 13.906 1.00 97.81 94 THR A CA 1
ATOM 724 C C . THR A 1 94 ? -1.225 6.241 14.399 1.00 97.81 94 THR A C 1
ATOM 726 O O . THR A 1 94 ? -2.396 6.261 14.769 1.00 97.81 94 THR A O 1
ATOM 729 N N . ASP A 1 95 ? -0.460 7.335 14.374 1.00 97.50 95 ASP A N 1
ATOM 730 C CA . ASP A 1 95 ? -0.928 8.652 14.811 1.00 97.50 95 ASP A CA 1
ATOM 731 C C . ASP A 1 95 ? -2.129 9.135 13.978 1.00 97.50 95 ASP A C 1
ATOM 733 O O . ASP A 1 95 ? -3.128 9.595 14.535 1.00 97.50 95 ASP A O 1
ATOM 737 N N . GLY A 1 96 ? -2.083 8.964 12.652 1.00 95.94 96 GLY A N 1
ATOM 738 C CA . GLY A 1 96 ? -3.189 9.307 11.756 1.00 95.94 96 GLY A CA 1
ATOM 739 C C . GLY A 1 96 ? -4.474 8.531 12.064 1.00 95.94 96 GLY A C 1
ATOM 740 O O . GLY A 1 96 ? -5.546 9.128 12.200 1.00 95.94 96 GLY A O 1
ATOM 741 N N . ILE A 1 97 ? -4.366 7.212 12.244 1.00 95.69 97 ILE A N 1
ATOM 742 C CA . ILE A 1 97 ? -5.502 6.347 12.591 1.00 95.69 97 ILE A CA 1
ATOM 743 C C . ILE A 1 97 ? -6.031 6.688 13.990 1.00 95.69 97 ILE A C 1
ATOM 745 O O . ILE A 1 97 ? -7.237 6.872 14.169 1.00 95.69 97 ILE A O 1
ATOM 749 N N . TYR A 1 98 ? -5.145 6.851 14.975 1.00 96.19 98 TYR A N 1
ATOM 750 C CA . TYR A 1 98 ? -5.517 7.225 16.338 1.00 96.19 98 TYR A CA 1
ATOM 751 C C . TYR A 1 98 ? -6.261 8.561 16.372 1.00 96.19 98 TYR A C 1
ATOM 753 O O . TYR A 1 98 ? -7.320 8.662 16.994 1.00 96.19 98 TYR A O 1
ATOM 761 N N . LYS A 1 99 ? -5.771 9.582 15.659 1.00 94.38 99 LYS A N 1
ATOM 762 C CA . LYS A 1 99 ? -6.438 10.889 15.561 1.00 94.38 99 LYS A CA 1
ATOM 763 C C . LYS A 1 99 ? -7.853 10.787 15.003 1.00 94.38 99 LYS A C 1
ATOM 765 O O . LYS A 1 99 ? -8.717 11.525 15.473 1.00 94.38 99 LYS A O 1
ATOM 770 N N . ARG A 1 100 ? -8.088 9.879 14.053 1.00 91.75 100 ARG A N 1
ATOM 771 C CA . ARG A 1 100 ? -9.414 9.633 13.476 1.00 91.75 100 ARG A CA 1
ATOM 772 C C . ARG A 1 100 ? -10.331 8.886 14.448 1.00 91.75 100 ARG A C 1
ATOM 774 O O . ARG A 1 100 ? -11.472 9.290 14.640 1.00 91.75 100 ARG A O 1
ATOM 781 N N . MET A 1 101 ? -9.824 7.849 15.114 1.00 90.38 101 MET A N 1
ATOM 782 C CA . MET A 1 101 ? -10.633 6.969 15.968 1.00 90.38 101 MET A CA 1
ATOM 783 C C . MET A 1 101 ? -10.871 7.501 17.390 1.00 90.38 101 MET A C 1
ATOM 785 O O . MET A 1 101 ? -11.896 7.181 17.994 1.00 90.38 101 MET A O 1
ATOM 789 N N . LYS A 1 102 ? -9.970 8.323 17.947 1.00 87.25 102 LYS A N 1
ATOM 790 C CA . LYS A 1 102 ? -10.064 8.812 19.340 1.00 87.25 102 LYS A CA 1
ATOM 791 C C . LYS A 1 102 ? -11.326 9.627 19.627 1.00 87.25 102 LYS A C 1
ATOM 793 O O . LYS A 1 102 ? -11.768 9.679 20.767 1.00 87.25 102 LYS A O 1
ATOM 798 N N . LEU A 1 103 ? -11.901 10.255 18.599 1.00 77.19 103 LEU A N 1
ATOM 799 C CA . LEU A 1 103 ? -13.138 11.029 18.718 1.00 77.19 103 LEU A CA 1
ATOM 800 C C . LEU A 1 103 ? -14.389 10.142 18.778 1.00 77.19 103 LEU A C 1
ATOM 802 O O . LEU A 1 103 ? -15.435 10.611 19.211 1.00 77.19 103 LEU A O 1
ATOM 806 N N . GLN A 1 104 ? -14.288 8.884 18.342 1.00 70.50 104 GLN A N 1
ATOM 807 C CA . GLN A 1 104 ? -15.437 8.003 18.132 1.00 70.50 104 GLN A CA 1
ATOM 808 C C . GLN A 1 104 ? -15.438 6.770 19.056 1.00 70.50 104 GLN A C 1
ATOM 810 O O . GLN A 1 104 ? -16.515 6.294 19.403 1.00 70.50 104 GLN A O 1
ATOM 815 N N . TYR A 1 105 ? -14.271 6.263 19.492 1.00 69.94 105 TYR A N 1
ATOM 816 C CA . TYR A 1 105 ? -14.182 4.887 20.023 1.00 69.94 105 TYR A CA 1
ATOM 817 C C . TYR A 1 105 ? -13.356 4.683 21.305 1.00 69.94 105 TYR A C 1
ATOM 819 O O . TYR A 1 105 ? -13.097 3.540 21.672 1.00 69.94 105 TYR A O 1
ATOM 827 N N . GLY A 1 106 ? -12.914 5.742 21.997 1.00 76.69 106 GLY A N 1
ATOM 828 C CA . GLY A 1 106 ? -12.201 5.605 23.285 1.00 76.69 106 GLY A CA 1
ATOM 829 C C . GLY A 1 106 ? -10.892 4.795 23.229 1.00 76.69 106 GLY A C 1
ATOM 830 O O . GLY A 1 106 ? -10.417 4.316 24.256 1.00 76.69 106 GLY A O 1
ATOM 831 N N . VAL A 1 107 ? -10.324 4.619 22.034 1.00 89.00 107 VAL A N 1
ATOM 832 C CA . VAL A 1 107 ? -9.090 3.861 21.789 1.00 89.00 107 VAL A CA 1
ATOM 833 C C . VAL A 1 107 ? -7.856 4.622 22.271 1.00 89.00 107 VAL A C 1
ATOM 835 O O . VAL A 1 107 ? -7.846 5.851 22.274 1.00 89.00 107 VAL A O 1
ATOM 838 N N . THR A 1 108 ? -6.791 3.903 22.632 1.00 93.62 108 THR A N 1
ATOM 839 C CA . THR A 1 108 ? -5.473 4.491 22.923 1.00 93.62 108 THR A CA 1
ATOM 840 C C . THR A 1 108 ? -4.547 4.368 21.718 1.00 93.62 108 THR A C 1
ATOM 842 O O . THR A 1 108 ? -4.660 3.426 20.932 1.00 93.62 108 THR A O 1
ATOM 845 N N . GLU A 1 109 ? -3.568 5.263 21.601 1.00 95.25 109 GLU A N 1
ATOM 846 C CA . GLU A 1 109 ? -2.548 5.188 20.546 1.00 95.25 109 GLU A CA 1
ATOM 847 C C . GLU A 1 109 ? -1.796 3.845 20.556 1.00 95.25 109 GLU A C 1
ATOM 849 O O . GLU A 1 109 ? -1.568 3.246 19.507 1.00 95.25 109 GLU A O 1
ATOM 854 N N . SER A 1 110 ? -1.490 3.313 21.745 1.00 95.88 110 SER A N 1
ATOM 855 C CA . SER A 1 110 ? -0.847 2.003 21.898 1.00 95.88 110 SER A CA 1
ATOM 856 C C . SER A 1 110 ? -1.704 0.858 21.354 1.00 95.88 110 SER A C 1
ATOM 858 O O . SER A 1 110 ? -1.187 0.007 20.634 1.00 95.88 110 SER A O 1
ATOM 860 N N . SER A 1 111 ? -3.012 0.857 21.637 1.00 95.38 111 SER A N 1
ATOM 861 C CA . SER A 1 111 ? -3.936 -0.161 21.120 1.00 95.38 111 SER A CA 1
ATOM 862 C C . SER A 1 111 ? -4.054 -0.110 19.594 1.00 95.38 111 SER A C 1
ATOM 864 O O . SER A 1 111 ? -4.066 -1.154 18.938 1.00 95.38 111 SER A O 1
ATOM 866 N N . VAL A 1 112 ? -4.051 1.098 19.015 1.00 96.69 112 VAL A N 1
ATOM 867 C CA . VAL A 1 112 ? -4.039 1.299 17.561 1.00 96.69 112 VAL A CA 1
ATOM 868 C C . VAL A 1 112 ? -2.738 0.771 16.967 1.00 96.69 112 VAL A C 1
ATOM 870 O O . VAL A 1 112 ? -2.792 0.005 16.009 1.00 96.69 112 VAL A O 1
ATOM 873 N N . ARG A 1 113 ? -1.579 1.097 17.559 1.00 97.62 113 ARG A N 1
ATOM 874 C CA . ARG A 1 113 ? -0.276 0.603 17.086 1.00 97.62 113 ARG A CA 1
ATOM 875 C C . ARG A 1 113 ? -0.231 -0.922 17.058 1.00 97.62 113 ARG A C 1
ATOM 877 O O . ARG A 1 113 ? 0.173 -1.501 16.055 1.00 97.62 113 ARG A O 1
ATOM 884 N N . THR A 1 114 ? -0.657 -1.571 18.141 1.00 97.62 114 THR A N 1
ATOM 885 C CA . THR A 1 114 ? -0.719 -3.037 18.214 1.00 97.62 114 THR A CA 1
ATOM 886 C C . THR A 1 114 ? -1.635 -3.606 17.134 1.00 97.62 114 THR A C 1
ATOM 888 O O . THR A 1 114 ? -1.267 -4.569 16.471 1.00 97.62 114 THR A O 1
ATOM 891 N N . SER A 1 115 ? -2.791 -2.985 16.903 1.00 97.12 115 SER A N 1
ATOM 892 C CA . SER A 1 115 ? -3.738 -3.431 15.875 1.00 97.12 115 SER A CA 1
ATOM 893 C C . SER A 1 115 ? -3.175 -3.264 14.461 1.00 97.12 115 SER A C 1
ATOM 895 O O . SER A 1 115 ? -3.270 -4.190 13.665 1.00 97.12 115 SER A O 1
ATOM 897 N N . VAL A 1 116 ? -2.511 -2.142 14.154 1.00 98.06 116 VAL A N 1
ATOM 898 C CA . VAL A 1 116 ? -1.827 -1.922 12.864 1.00 98.06 116 VAL A CA 1
ATOM 899 C C . VAL A 1 116 ? -0.790 -3.012 12.598 1.00 98.06 116 VAL A C 1
ATOM 901 O O . VAL A 1 116 ? -0.752 -3.551 11.497 1.00 98.06 116 VAL A O 1
ATOM 904 N N . LEU A 1 117 ? 0.018 -3.365 13.604 1.00 97.56 117 LEU A N 1
ATOM 905 C CA . LEU A 1 117 ? 1.048 -4.402 13.479 1.00 97.56 117 LEU A CA 1
ATOM 906 C C . LEU A 1 117 ? 0.478 -5.826 13.382 1.00 97.56 117 LEU A C 1
ATOM 908 O O . LEU A 1 117 ? 1.130 -6.690 12.808 1.00 97.56 117 LEU A O 1
ATOM 912 N N . ASN A 1 118 ? -0.711 -6.070 13.938 1.00 97.38 118 ASN A N 1
ATOM 913 C CA . ASN A 1 118 ? -1.373 -7.375 13.874 1.00 97.38 118 ASN A CA 1
ATOM 914 C C . ASN A 1 118 ? -2.179 -7.570 12.581 1.00 97.38 118 ASN A C 1
ATOM 916 O O . ASN A 1 118 ? -2.291 -8.687 12.091 1.00 97.38 118 ASN A O 1
ATOM 920 N N . ILE A 1 119 ? -2.784 -6.500 12.063 1.00 97.81 119 ILE A N 1
ATOM 921 C CA . ILE A 1 119 ? -3.668 -6.535 10.891 1.00 97.81 119 ILE A CA 1
ATOM 922 C C . ILE A 1 119 ? -2.876 -6.328 9.597 1.00 97.81 119 ILE A C 1
ATOM 924 O O . ILE A 1 119 ? -3.233 -6.868 8.547 1.00 97.81 119 ILE A O 1
ATOM 928 N N . GLY A 1 120 ? -1.844 -5.488 9.650 1.00 97.38 120 GLY A N 1
ATOM 929 C CA . GLY A 1 120 ? -1.122 -5.006 8.487 1.00 97.38 120 GLY A CA 1
ATOM 930 C C . GLY A 1 120 ? 0.279 -5.586 8.364 1.00 97.38 120 GLY A C 1
ATOM 931 O O . GLY A 1 120 ? 1.002 -5.762 9.342 1.00 97.38 120 GLY A O 1
ATOM 932 N N . ARG A 1 121 ? 0.708 -5.767 7.117 1.00 96.75 121 ARG A N 1
ATOM 933 C CA . ARG A 1 121 ? 2.092 -6.028 6.738 1.00 96.75 121 ARG A CA 1
ATOM 934 C C . ARG A 1 121 ? 2.636 -4.847 5.959 1.00 96.75 121 ARG A C 1
ATOM 936 O O . ARG A 1 121 ? 2.058 -4.456 4.947 1.00 96.75 121 ARG A O 1
ATOM 943 N N . ARG A 1 122 ? 3.780 -4.315 6.385 1.00 96.62 122 ARG A N 1
ATOM 944 C CA . ARG A 1 122 ? 4.530 -3.329 5.601 1.00 96.62 122 ARG A CA 1
ATOM 945 C C . ARG A 1 122 ? 5.541 -4.047 4.715 1.00 96.62 122 ARG A C 1
ATOM 947 O O . ARG A 1 122 ? 6.291 -4.891 5.195 1.00 96.62 122 ARG A O 1
ATOM 954 N N . SER A 1 123 ? 5.546 -3.757 3.421 1.00 95.44 123 SER A N 1
ATOM 955 C CA . SER A 1 123 ? 6.467 -4.349 2.443 1.00 95.44 123 SER A CA 1
ATOM 956 C C . SER A 1 123 ? 7.114 -3.265 1.591 1.00 95.44 123 SER A C 1
ATOM 958 O O . SER A 1 123 ? 6.476 -2.262 1.274 1.00 95.44 123 SER A O 1
ATOM 960 N N . SER A 1 124 ? 8.385 -3.466 1.242 1.00 96.06 124 SER A N 1
ATOM 961 C CA . SER A 1 124 ? 9.099 -2.651 0.260 1.00 96.06 124 SER A CA 1
ATOM 962 C C . SER A 1 124 ? 8.931 -3.296 -1.109 1.00 96.06 124 SER A C 1
ATOM 964 O O . SER A 1 124 ? 9.144 -4.499 -1.262 1.00 96.06 124 SER A O 1
ATOM 966 N N . TYR A 1 125 ? 8.534 -2.496 -2.094 1.00 97.12 125 TYR A N 1
ATOM 967 C CA . TYR A 1 125 ? 8.431 -2.928 -3.486 1.00 97.12 125 TYR A CA 1
ATOM 968 C C . TYR A 1 125 ? 9.524 -2.325 -4.377 1.00 97.12 125 TYR A C 1
ATOM 970 O O . TYR A 1 125 ? 9.575 -2.617 -5.569 1.00 97.12 125 TYR A O 1
ATOM 978 N N . GLY A 1 126 ? 10.417 -1.519 -3.807 1.00 95.50 126 GLY A N 1
ATOM 979 C CA . GLY A 1 126 ? 11.522 -0.874 -4.504 1.00 95.50 126 GLY A CA 1
ATOM 980 C C . GLY A 1 126 ? 12.882 -1.368 -4.019 1.00 95.50 126 GLY A C 1
ATOM 981 O O . GLY A 1 126 ? 13.057 -2.554 -3.741 1.00 95.50 126 GLY A O 1
ATOM 982 N N . ILE A 1 127 ? 13.847 -0.454 -3.946 1.00 93.31 127 ILE A N 1
ATOM 983 C CA . ILE A 1 127 ? 15.203 -0.704 -3.455 1.00 93.31 127 ILE A CA 1
ATOM 984 C C . ILE A 1 127 ? 15.319 -0.106 -2.051 1.00 93.31 127 ILE A C 1
ATOM 986 O O . ILE A 1 127 ? 15.318 1.117 -1.889 1.00 93.31 127 ILE A O 1
ATOM 990 N N . SER A 1 128 ? 15.439 -0.977 -1.050 1.00 88.56 128 SER A N 1
ATOM 991 C CA . SER A 1 128 ? 15.680 -0.608 0.347 1.00 88.56 128 SER A CA 1
ATOM 992 C C . SER A 1 128 ? 17.110 -0.955 0.762 1.00 88.56 128 SER A C 1
ATOM 994 O O . SER A 1 128 ? 17.589 -2.053 0.469 1.00 88.56 128 SER A O 1
ATOM 996 N N . ALA A 1 129 ? 17.777 -0.057 1.486 1.00 86.88 129 ALA A N 1
ATOM 997 C CA . ALA A 1 129 ? 19.058 -0.368 2.118 1.00 86.88 129 ALA A CA 1
ATOM 998 C C . ALA A 1 129 ? 18.884 -1.419 3.233 1.00 86.88 129 ALA A C 1
ATOM 1000 O O . ALA A 1 129 ? 17.802 -1.577 3.792 1.00 86.88 129 ALA A O 1
ATOM 1001 N N . MET A 1 130 ? 19.936 -2.182 3.537 1.00 83.31 130 MET A N 1
ATOM 1002 C CA . MET A 1 130 ? 19.846 -3.325 4.461 1.00 83.31 130 MET A CA 1
ATOM 1003 C C . MET A 1 130 ? 19.708 -2.928 5.938 1.00 83.31 130 MET A C 1
ATOM 1005 O O . MET A 1 130 ? 19.239 -3.725 6.745 1.00 83.31 130 MET A O 1
ATOM 1009 N N . ASP A 1 131 ? 20.145 -1.727 6.301 1.00 89.12 131 ASP A N 1
ATOM 1010 C CA . ASP A 1 131 ? 20.267 -1.229 7.674 1.00 89.12 131 ASP A CA 1
ATOM 1011 C C . ASP A 1 131 ? 19.132 -0.283 8.087 1.00 89.12 131 ASP A C 1
ATOM 1013 O O . ASP A 1 131 ? 19.122 0.247 9.200 1.00 89.12 131 ASP A O 1
ATOM 1017 N N . VAL A 1 132 ? 18.149 -0.078 7.210 1.00 91.25 132 VAL A N 1
ATOM 1018 C CA . VAL A 1 132 ? 17.018 0.799 7.501 1.00 91.25 132 VAL A CA 1
ATOM 1019 C C . VAL A 1 132 ? 15.983 0.084 8.356 1.00 91.25 132 VAL A C 1
ATOM 1021 O O . VAL A 1 132 ? 15.700 -1.106 8.205 1.00 91.25 132 VAL A O 1
ATOM 1024 N N . ASN A 1 133 ? 15.352 0.837 9.250 1.00 93.50 133 ASN A N 1
ATOM 1025 C CA . ASN A 1 133 ? 14.205 0.334 9.986 1.00 93.50 133 ASN A CA 1
ATOM 1026 C C . ASN A 1 133 ? 13.006 0.212 9.036 1.00 93.50 133 ASN A C 1
ATOM 1028 O O . ASN A 1 133 ? 12.350 1.209 8.745 1.00 93.50 133 ASN A O 1
ATOM 1032 N N . GLY A 1 134 ? 12.683 -1.005 8.596 1.00 92.69 134 GLY A N 1
ATOM 1033 C CA . GLY A 1 134 ? 11.595 -1.251 7.645 1.00 92.69 134 GLY A CA 1
ATOM 1034 C C . GLY A 1 134 ? 10.214 -0.758 8.096 1.00 92.69 134 GLY A C 1
ATOM 1035 O O . GLY A 1 134 ? 9.346 -0.549 7.254 1.00 92.69 134 GLY A O 1
ATOM 1036 N N . LEU A 1 135 ? 9.990 -0.509 9.392 1.00 95.44 135 LEU A N 1
ATOM 1037 C CA . LEU A 1 135 ? 8.744 0.093 9.884 1.00 95.44 135 LEU A CA 1
ATOM 1038 C C . LEU A 1 135 ? 8.720 1.620 9.806 1.00 95.44 135 LEU A C 1
ATOM 1040 O O . LEU A 1 135 ? 7.633 2.191 9.766 1.00 95.44 135 LEU A O 1
ATOM 1044 N N . GLU A 1 136 ? 9.877 2.279 9.793 1.00 96.50 136 GLU A N 1
ATOM 1045 C CA . GLU A 1 136 ? 9.963 3.739 9.905 1.00 96.50 136 GLU A CA 1
ATOM 1046 C C . GLU A 1 136 ? 10.620 4.416 8.695 1.00 96.50 136 GLU A C 1
ATOM 1048 O O . GLU A 1 136 ? 10.428 5.612 8.512 1.00 96.50 136 GLU A O 1
ATOM 1053 N N . ASP A 1 137 ? 11.335 3.674 7.843 1.00 95.62 137 ASP A N 1
ATOM 1054 C CA . ASP A 1 137 ? 11.889 4.200 6.593 1.00 95.62 137 ASP A CA 1
ATOM 1055 C C . ASP A 1 137 ? 10.773 4.717 5.678 1.00 95.62 137 ASP A C 1
ATOM 1057 O O . ASP A 1 137 ? 9.721 4.092 5.532 1.00 95.62 137 ASP A O 1
ATOM 1061 N N . GLU A 1 138 ? 11.010 5.861 5.052 1.00 93.62 138 GLU A N 1
ATOM 1062 C CA . GLU A 1 138 ? 10.090 6.521 4.119 1.00 93.62 138 GLU A CA 1
ATOM 1063 C C . GLU A 1 138 ? 10.811 6.945 2.836 1.00 93.62 138 GLU A C 1
ATOM 1065 O O . GLU A 1 138 ? 10.324 7.797 2.098 1.00 93.62 138 GLU A O 1
ATOM 1070 N N . SER A 1 139 ? 11.974 6.347 2.563 1.00 94.69 139 SER A N 1
ATOM 1071 C CA . SER A 1 139 ? 12.721 6.586 1.335 1.00 94.69 139 SER A CA 1
ATOM 1072 C C . SER A 1 139 ? 11.856 6.294 0.108 1.00 94.69 139 SER A C 1
ATOM 1074 O O . SER A 1 139 ? 11.253 5.222 -0.008 1.00 94.69 139 SER A O 1
ATOM 1076 N N . ASP A 1 140 ? 11.831 7.232 -0.840 1.00 92.12 140 ASP A N 1
ATOM 1077 C CA . ASP A 1 140 ? 11.048 7.091 -2.071 1.00 92.12 140 ASP A CA 1
ATOM 1078 C C . ASP A 1 140 ? 11.491 5.881 -2.904 1.00 92.12 140 ASP A C 1
ATOM 1080 O O . ASP A 1 140 ? 10.654 5.232 -3.533 1.00 92.12 140 ASP A O 1
ATOM 1084 N N . SER A 1 141 ? 12.783 5.530 -2.849 1.00 93.31 141 SER A N 1
ATOM 1085 C CA . SER A 1 141 ? 13.347 4.340 -3.497 1.00 93.31 141 SER A CA 1
ATOM 1086 C C . SER A 1 141 ? 12.765 3.033 -2.971 1.00 93.31 141 SER A C 1
ATOM 1088 O O . SER A 1 141 ? 12.653 2.065 -3.714 1.00 93.31 141 SER A O 1
ATOM 1090 N N . SER A 1 142 ? 12.374 2.984 -1.699 1.00 95.62 142 SER A N 1
ATOM 1091 C CA . SER A 1 142 ? 11.936 1.748 -1.054 1.00 95.62 142 SER A CA 1
ATOM 1092 C C . SER A 1 142 ? 10.512 1.354 -1.451 1.00 95.62 142 SER A C 1
ATOM 1094 O O . SER A 1 142 ? 10.145 0.190 -1.292 1.00 95.62 142 SER A O 1
ATOM 1096 N N . LEU A 1 143 ? 9.704 2.285 -1.978 1.00 96.81 143 LEU A N 1
ATOM 1097 C CA . LEU A 1 143 ? 8.307 2.044 -2.366 1.00 96.81 143 LEU A CA 1
ATOM 1098 C C . LEU A 1 143 ? 7.538 1.267 -1.281 1.00 96.81 143 LEU A C 1
ATOM 1100 O O . LEU A 1 143 ? 7.002 0.185 -1.528 1.00 96.81 143 LEU A O 1
ATOM 1104 N N . TRP A 1 144 ? 7.546 1.786 -0.051 1.00 97.06 144 TRP A N 1
ATOM 1105 C CA . TRP A 1 144 ? 6.848 1.155 1.066 1.00 97.06 144 TRP A CA 1
ATOM 1106 C C . TRP A 1 144 ? 5.335 1.146 0.854 1.00 97.06 144 TRP A C 1
ATOM 1108 O O . TRP A 1 144 ? 4.751 2.115 0.360 1.00 97.06 144 TRP A O 1
ATOM 1118 N N . CYS A 1 145 ? 4.709 0.051 1.271 1.00 97.56 145 CYS A N 1
ATOM 1119 C CA . CYS A 1 145 ? 3.268 -0.142 1.239 1.00 97.56 145 CYS A CA 1
ATOM 1120 C C . CYS A 1 145 ? 2.825 -0.948 2.452 1.00 97.56 145 CYS A C 1
ATOM 1122 O O . CYS A 1 145 ? 3.387 -2.008 2.734 1.00 97.56 145 CYS A O 1
ATOM 1124 N N . TRP A 1 146 ? 1.782 -0.485 3.120 1.00 98.06 146 TRP A N 1
ATOM 1125 C CA . TRP A 1 146 ? 1.001 -1.276 4.054 1.00 98.06 146 TRP A CA 1
ATOM 1126 C C . TRP A 1 146 ? -0.071 -2.060 3.304 1.00 98.06 146 TRP A C 1
ATOM 1128 O O . TRP A 1 146 ? -0.734 -1.543 2.405 1.00 98.06 146 TRP A O 1
ATOM 1138 N N . GLU A 1 147 ? -0.229 -3.326 3.663 1.00 97.31 147 GLU A N 1
ATOM 1139 C CA . GLU A 1 147 ? -1.252 -4.215 3.126 1.00 97.31 147 GLU A CA 1
ATOM 1140 C C . GLU A 1 147 ? -1.916 -4.962 4.276 1.00 97.31 147 GLU A C 1
ATOM 1142 O O . GLU A 1 147 ? -1.240 -5.52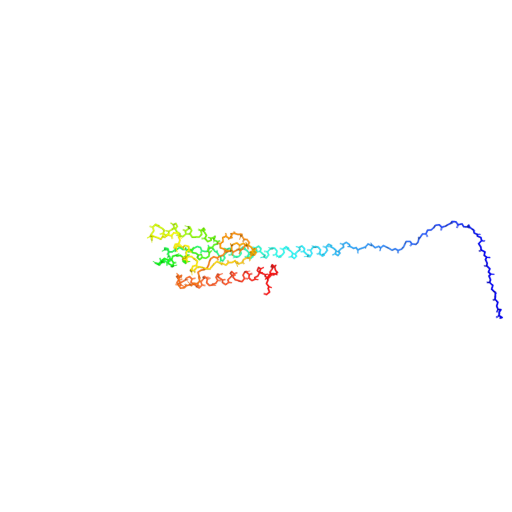0 5.137 1.00 97.31 147 GLU A O 1
ATOM 1147 N N . THR A 1 148 ? -3.242 -5.009 4.273 1.00 97.00 148 THR A N 1
ATOM 1148 C CA . THR A 1 148 ? -4.016 -5.832 5.203 1.00 97.00 148 THR A CA 1
ATOM 1149 C C . THR A 1 148 ? -3.704 -7.302 4.937 1.00 97.00 148 THR A C 1
ATOM 1151 O O . THR A 1 148 ? -3.866 -7.774 3.802 1.00 97.00 148 THR A O 1
ATOM 1154 N N . GLU A 1 149 ? -3.264 -8.033 5.959 1.00 95.31 149 GLU A N 1
ATOM 1155 C CA . GLU A 1 149 ? -2.942 -9.455 5.834 1.00 95.31 149 GLU A CA 1
ATOM 1156 C C . GLU A 1 149 ? -4.198 -10.277 5.538 1.00 95.31 149 GLU A C 1
ATOM 1158 O O . GLU A 1 149 ? -4.215 -11.061 4.586 1.00 95.31 149 GLU A O 1
ATOM 1163 N N . ASP A 1 150 ? -5.271 -10.033 6.293 1.00 95.12 150 ASP A N 1
ATOM 1164 C CA . ASP A 1 150 ? -6.567 -10.672 6.094 1.00 95.12 150 ASP A CA 1
ATOM 1165 C C . ASP A 1 150 ? -7.531 -9.778 5.300 1.00 95.12 150 ASP A C 1
ATOM 1167 O O . ASP A 1 150 ? -8.158 -8.856 5.826 1.00 95.12 150 ASP A O 1
ATOM 1171 N N . LEU A 1 151 ? -7.711 -10.091 4.012 1.00 92.75 151 LEU A N 1
ATOM 1172 C CA . LEU A 1 151 ? -8.687 -9.405 3.158 1.00 92.75 151 LEU A CA 1
ATOM 1173 C C . LEU A 1 151 ? -10.132 -9.542 3.667 1.00 92.75 151 LEU A C 1
ATOM 1175 O O . LEU A 1 151 ? -10.988 -8.775 3.222 1.00 92.75 151 LEU A O 1
ATOM 1179 N N . ALA A 1 152 ? -10.433 -10.481 4.576 1.00 93.94 152 ALA A N 1
ATOM 1180 C CA . ALA A 1 152 ? -11.754 -10.605 5.183 1.00 93.94 152 ALA A CA 1
ATOM 1181 C C . ALA A 1 152 ? -12.170 -9.354 5.975 1.00 93.94 152 ALA A C 1
ATOM 1183 O O . ALA A 1 152 ? -13.366 -9.072 6.061 1.00 93.94 152 ALA A O 1
ATOM 1184 N N . LEU A 1 153 ? -11.197 -8.576 6.462 1.00 95.50 153 LEU A N 1
ATOM 1185 C CA . LEU A 1 153 ? -11.413 -7.307 7.164 1.00 95.50 153 LEU A CA 1
ATOM 1186 C C . LEU A 1 153 ? -11.818 -6.157 6.233 1.00 95.50 153 LEU A C 1
ATOM 1188 O O . LEU A 1 153 ? -12.301 -5.129 6.704 1.00 95.50 153 LEU A O 1
ATOM 1192 N N . LEU A 1 154 ? -11.649 -6.326 4.918 1.00 94.94 154 LEU A N 1
ATOM 1193 C CA . LEU A 1 154 ? -12.009 -5.332 3.911 1.00 94.94 154 LEU A CA 1
ATOM 1194 C C . LEU A 1 154 ? -13.349 -5.672 3.230 1.00 94.94 154 LEU A C 1
ATOM 1196 O O . LEU A 1 154 ? -13.688 -6.858 3.073 1.00 94.94 154 LEU A O 1
ATOM 1200 N N . PRO A 1 155 ? -14.104 -4.655 2.765 1.00 92.81 155 PRO A N 1
ATOM 1201 C CA . PRO A 1 155 ? -15.354 -4.850 2.036 1.00 92.81 155 PRO A CA 1
ATOM 1202 C C . PRO A 1 155 ? -15.199 -5.783 0.833 1.00 92.81 155 PRO A C 1
ATOM 1204 O O . PRO A 1 155 ? -14.276 -5.644 0.029 1.00 92.81 155 PRO A O 1
ATOM 1207 N N . LEU A 1 156 ? -16.144 -6.716 0.676 1.00 93.12 156 LEU A N 1
ATOM 1208 C CA . LEU A 1 156 ? -16.080 -7.774 -0.340 1.00 93.12 156 LEU A CA 1
ATOM 1209 C C . LEU A 1 156 ? -15.871 -7.231 -1.763 1.00 93.12 156 LEU A C 1
ATOM 1211 O O . LEU A 1 156 ? -15.072 -7.782 -2.517 1.00 93.12 156 LEU A O 1
ATOM 1215 N N . HIS A 1 157 ? -16.550 -6.134 -2.108 1.00 92.19 157 HIS A N 1
ATOM 1216 C CA . HIS A 1 157 ? -16.511 -5.536 -3.445 1.00 92.19 157 HIS A CA 1
ATOM 1217 C C . HIS A 1 157 ? -15.148 -4.919 -3.815 1.00 92.19 157 HIS A C 1
ATOM 1219 O O . HIS A 1 157 ? -14.894 -4.690 -4.993 1.00 92.19 157 HIS A O 1
ATOM 1225 N N . LEU A 1 158 ? -14.258 -4.686 -2.841 1.00 93.00 158 LEU A N 1
ATOM 1226 C CA . LEU A 1 158 ? -12.906 -4.162 -3.074 1.00 93.00 158 LEU A CA 1
ATOM 1227 C C . LEU A 1 158 ? -11.846 -5.257 -3.209 1.00 93.00 158 LEU A C 1
ATOM 1229 O O . LEU A 1 158 ? -10.760 -5.012 -3.728 1.00 93.00 158 LEU A O 1
ATOM 1233 N N . ARG A 1 159 ? -12.115 -6.476 -2.730 1.00 93.81 159 ARG A N 1
ATOM 1234 C CA . ARG A 1 159 ? -11.070 -7.506 -2.590 1.00 93.81 159 ARG A CA 1
ATOM 1235 C C . ARG A 1 159 ? -10.436 -7.893 -3.925 1.00 93.81 159 ARG A C 1
ATOM 1237 O O . ARG A 1 159 ? -9.233 -8.138 -3.981 1.00 93.81 159 ARG A O 1
ATOM 1244 N N . SER A 1 160 ? -11.223 -7.931 -5.000 1.00 94.44 160 SER A N 1
ATOM 1245 C CA . SER A 1 160 ? -10.730 -8.254 -6.343 1.00 94.44 160 SER A CA 1
ATOM 1246 C C . SER A 1 160 ? -9.810 -7.163 -6.894 1.00 94.44 160 SER A C 1
ATOM 1248 O O . SER A 1 160 ? -8.706 -7.472 -7.342 1.00 94.44 160 SER A O 1
ATOM 1250 N N . SER A 1 161 ? -10.213 -5.891 -6.812 1.00 93.94 161 SER A N 1
ATOM 1251 C CA . SER A 1 161 ? -9.394 -4.766 -7.278 1.00 93.94 161 SER A CA 1
ATOM 1252 C C . SER A 1 161 ? -8.100 -4.645 -6.471 1.00 93.94 161 SER A C 1
ATOM 1254 O O . SER A 1 161 ? -7.026 -4.506 -7.053 1.00 93.94 161 SER A O 1
ATOM 1256 N N . LEU A 1 162 ? -8.170 -4.820 -5.150 1.00 94.56 162 LEU A N 1
ATOM 1257 C CA . LEU A 1 162 ? -7.002 -4.869 -4.269 1.00 94.56 162 LEU A CA 1
ATOM 1258 C C . LEU A 1 162 ? -6.039 -6.001 -4.636 1.00 94.56 162 LEU A C 1
ATOM 1260 O O . LEU A 1 162 ? -4.831 -5.787 -4.722 1.00 94.56 162 LEU A O 1
ATOM 1264 N N . SER A 1 163 ? -6.558 -7.201 -4.907 1.00 94.50 163 SER A N 1
ATOM 1265 C CA . SER A 1 163 ? -5.738 -8.344 -5.325 1.00 94.50 163 SER A CA 1
ATOM 1266 C C . SER A 1 163 ? -4.986 -8.073 -6.636 1.00 94.50 163 SER A C 1
ATOM 1268 O O . SER A 1 163 ? -3.797 -8.394 -6.754 1.00 94.50 163 SER A O 1
ATOM 1270 N N . ILE A 1 164 ? -5.642 -7.411 -7.597 1.00 95.94 164 ILE A N 1
ATOM 1271 C CA . ILE A 1 164 ? -5.020 -6.991 -8.859 1.00 95.94 164 ILE A CA 1
ATOM 1272 C C . ILE A 1 164 ? -3.888 -5.991 -8.588 1.00 95.94 164 ILE A C 1
ATOM 1274 O O . ILE A 1 164 ? -2.773 -6.188 -9.075 1.00 95.94 164 ILE A O 1
ATOM 1278 N N . ARG A 1 165 ? -4.124 -4.967 -7.758 1.00 96.31 165 ARG A N 1
ATOM 1279 C CA . ARG A 1 165 ? -3.103 -3.959 -7.417 1.00 96.31 165 ARG A CA 1
ATOM 1280 C C . ARG A 1 165 ? -1.908 -4.558 -6.669 1.00 96.31 165 ARG A C 1
ATOM 1282 O O . ARG A 1 165 ? -0.765 -4.284 -7.031 1.00 96.31 165 ARG A O 1
ATOM 1289 N N . ARG A 1 166 ? -2.141 -5.468 -5.715 1.00 96.50 166 ARG A N 1
ATOM 1290 C CA . ARG A 1 166 ? -1.078 -6.240 -5.036 1.00 96.50 166 ARG A CA 1
ATOM 1291 C C . ARG A 1 166 ? -0.247 -7.053 -6.026 1.00 96.50 166 ARG A C 1
ATOM 1293 O O . ARG A 1 166 ? 0.978 -7.097 -5.929 1.00 96.50 166 ARG A O 1
ATOM 1300 N N . THR A 1 167 ? -0.899 -7.687 -6.998 1.00 97.25 167 THR A N 1
ATOM 1301 C CA . THR A 1 167 ? -0.207 -8.427 -8.062 1.00 97.25 167 THR A CA 1
ATOM 1302 C C . THR A 1 167 ? 0.653 -7.497 -8.916 1.00 97.25 167 THR A C 1
ATOM 1304 O O . THR A 1 167 ? 1.815 -7.814 -9.165 1.00 97.25 167 THR A O 1
ATOM 1307 N N . ALA A 1 168 ? 0.131 -6.329 -9.299 1.00 97.75 168 ALA A N 1
ATOM 1308 C CA . ALA A 1 168 ? 0.883 -5.328 -10.050 1.00 97.75 168 ALA A CA 1
ATOM 1309 C C . ALA A 1 168 ? 2.137 -4.864 -9.288 1.00 97.75 168 ALA A C 1
ATOM 1311 O O . ALA A 1 168 ? 3.233 -4.930 -9.843 1.00 97.75 168 ALA A O 1
ATOM 1312 N N . ARG A 1 169 ? 2.015 -4.507 -7.999 1.00 97.69 169 ARG A N 1
ATOM 1313 C CA . ARG A 1 169 ? 3.164 -4.138 -7.147 1.00 97.69 169 ARG A CA 1
ATOM 1314 C C . ARG A 1 169 ? 4.224 -5.236 -7.075 1.00 97.69 169 ARG A C 1
ATOM 1316 O O . ARG A 1 169 ? 5.410 -4.956 -7.224 1.00 97.69 169 ARG A O 1
ATOM 1323 N N . LYS A 1 170 ? 3.814 -6.501 -6.929 1.00 97.44 170 LYS A N 1
ATOM 1324 C CA . LYS A 1 170 ? 4.740 -7.650 -6.930 1.00 97.44 170 LYS A CA 1
ATOM 1325 C C . LYS A 1 170 ? 5.472 -7.815 -8.261 1.00 97.44 170 LYS A C 1
ATOM 1327 O O . LYS A 1 170 ? 6.650 -8.160 -8.259 1.00 97.44 170 LYS A O 1
ATOM 1332 N N . LEU A 1 171 ? 4.795 -7.601 -9.390 1.00 98.00 171 LEU A N 1
ATOM 1333 C CA . LEU A 1 171 ? 5.422 -7.670 -10.714 1.00 98.00 171 LEU A CA 1
ATOM 1334 C C . LEU A 1 171 ? 6.411 -6.521 -10.929 1.00 98.00 171 LEU A C 1
ATOM 1336 O O . LEU A 1 171 ? 7.520 -6.768 -11.401 1.00 98.00 171 LEU A O 1
ATOM 1340 N N . ILE A 1 172 ? 6.043 -5.305 -10.515 1.00 97.88 172 ILE A N 1
ATOM 1341 C CA . ILE A 1 172 ? 6.936 -4.141 -10.523 1.00 97.88 172 ILE A CA 1
ATOM 1342 C C . ILE A 1 172 ? 8.187 -4.443 -9.700 1.00 97.88 172 ILE A C 1
ATOM 1344 O O . ILE A 1 172 ? 9.294 -4.340 -10.216 1.00 97.88 172 ILE A O 1
ATOM 1348 N N . HIS A 1 173 ? 8.022 -4.909 -8.462 1.00 97.50 173 HIS A N 1
ATOM 1349 C CA . HIS A 1 173 ? 9.144 -5.228 -7.585 1.00 97.50 173 HIS A CA 1
ATOM 1350 C C . HIS A 1 173 ? 10.074 -6.288 -8.171 1.00 97.50 173 HIS A C 1
ATOM 1352 O O . HIS A 1 173 ? 11.284 -6.092 -8.202 1.00 97.50 173 HIS A O 1
ATOM 1358 N N . LYS A 1 174 ? 9.524 -7.377 -8.726 1.00 97.31 174 LYS A N 1
ATOM 1359 C CA . LYS A 1 174 ? 10.332 -8.385 -9.429 1.00 97.31 174 LYS A CA 1
ATOM 1360 C C . LYS A 1 174 ? 11.155 -7.766 -10.556 1.00 97.31 174 LYS A C 1
ATOM 1362 O O . LYS A 1 174 ? 12.325 -8.109 -10.706 1.00 97.31 174 LYS A O 1
ATOM 1367 N N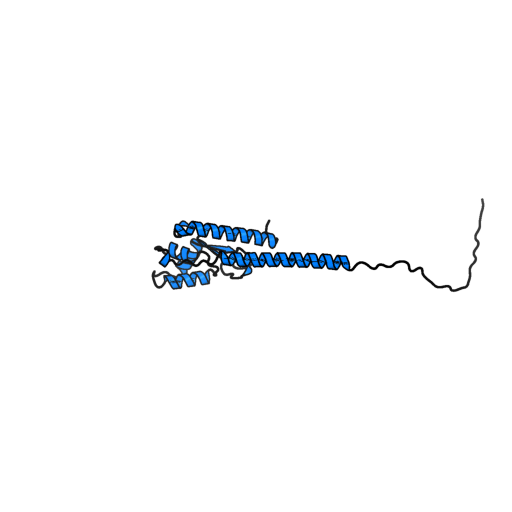 . ARG A 1 175 ? 10.569 -6.852 -11.337 1.00 96.94 175 ARG A N 1
ATOM 1368 C CA . ARG A 1 175 ? 11.292 -6.170 -12.413 1.00 96.94 175 ARG A CA 1
ATOM 1369 C C . ARG A 1 175 ? 12.375 -5.238 -11.868 1.00 96.94 175 ARG A C 1
ATOM 1371 O O . ARG A 1 175 ? 13.481 -5.259 -12.397 1.00 96.94 175 ARG A O 1
ATOM 1378 N N . ILE A 1 176 ? 12.096 -4.505 -10.789 1.00 96.12 176 ILE A N 1
ATOM 1379 C CA . ILE A 1 176 ? 13.080 -3.665 -10.094 1.00 96.12 176 ILE A CA 1
ATOM 1380 C C . ILE A 1 176 ? 14.264 -4.502 -9.600 1.00 96.12 176 ILE A C 1
ATOM 1382 O O . ILE A 1 176 ? 15.405 -4.121 -9.848 1.00 96.12 176 ILE A O 1
ATOM 1386 N N . LEU A 1 177 ? 14.027 -5.658 -8.972 1.00 94.00 177 LEU A N 1
ATOM 1387 C CA . LEU A 1 177 ? 15.102 -6.543 -8.503 1.00 94.00 177 LEU A CA 1
ATOM 1388 C C . LEU A 1 177 ? 15.982 -7.050 -9.653 1.00 94.00 177 LEU A C 1
ATOM 1390 O O . LEU A 1 177 ? 17.207 -7.044 -9.541 1.00 94.00 177 LEU A O 1
ATOM 1394 N N . VAL A 1 178 ? 15.372 -7.443 -10.778 1.00 93.56 178 VAL A N 1
ATOM 1395 C CA . VAL A 1 178 ? 16.112 -7.861 -11.982 1.00 93.56 178 VAL A CA 1
ATOM 1396 C C . VAL A 1 178 ? 16.974 -6.716 -12.512 1.00 93.56 178 VAL A C 1
ATOM 1398 O O . VAL A 1 178 ? 18.156 -6.914 -12.780 1.00 93.56 178 VAL A O 1
ATOM 1401 N N . LEU A 1 179 ? 16.409 -5.513 -12.623 1.00 91.56 179 LEU A N 1
ATOM 1402 C CA . LEU A 1 179 ? 17.128 -4.331 -13.105 1.00 91.56 179 LEU A CA 1
ATOM 1403 C C . LEU A 1 179 ? 18.226 -3.870 -12.136 1.00 91.56 179 LEU A C 1
ATOM 1405 O O . LEU A 1 179 ? 19.228 -3.322 -12.583 1.00 91.56 179 LEU A O 1
ATOM 1409 N N . SER A 1 180 ? 18.073 -4.120 -10.835 1.00 88.31 180 SER A N 1
ATOM 1410 C CA . SER A 1 180 ? 19.048 -3.738 -9.801 1.00 88.31 180 SER A CA 1
ATOM 1411 C C . SER A 1 180 ? 20.145 -4.784 -9.578 1.00 88.31 180 SER A C 1
ATOM 1413 O O . SER A 1 180 ? 21.043 -4.561 -8.771 1.00 88.31 180 SER A O 1
ATOM 1415 N N . GLY A 1 181 ? 20.071 -5.940 -10.248 1.00 83.25 181 GLY A N 1
ATOM 1416 C CA . GLY A 1 181 ? 21.008 -7.048 -10.040 1.00 83.25 181 GLY A CA 1
ATOM 1417 C C . GLY A 1 181 ? 20.835 -7.783 -8.704 1.00 83.25 181 GLY A C 1
ATOM 1418 O O . GLY A 1 181 ? 21.740 -8.495 -8.283 1.00 83.25 181 GLY A O 1
ATOM 1419 N N . THR A 1 182 ? 19.693 -7.616 -8.031 1.00 70.81 182 THR A N 1
ATOM 1420 C CA . THR A 1 182 ? 19.393 -8.204 -6.712 1.00 70.81 182 THR A CA 1
ATOM 1421 C C . THR A 1 182 ? 18.417 -9.386 -6.777 1.00 70.81 182 THR A C 1
ATOM 1423 O O . THR A 1 182 ? 18.050 -9.937 -5.743 1.00 70.81 182 THR A O 1
ATOM 1426 N N . GLY A 1 183 ? 17.992 -9.800 -7.977 1.00 58.50 183 GLY A N 1
ATOM 1427 C CA . GLY A 1 183 ? 17.160 -10.987 -8.186 1.00 58.50 183 GLY A CA 1
ATOM 1428 C C . GLY A 1 183 ? 17.990 -12.242 -8.465 1.00 58.50 183 GLY A C 1
ATOM 1429 O O . GLY A 1 183 ? 18.448 -12.422 -9.592 1.00 58.50 183 GLY A O 1
ATOM 1430 N N . THR A 1 184 ? 18.143 -13.117 -7.470 1.00 42.56 184 THR A N 1
ATOM 1431 C CA . THR A 1 184 ? 18.572 -14.520 -7.641 1.00 42.56 184 THR A CA 1
ATOM 1432 C C . THR A 1 184 ? 17.519 -15.454 -7.081 1.00 42.56 184 THR A C 1
ATOM 1434 O O . THR A 1 184 ? 17.132 -15.221 -5.913 1.00 42.56 184 THR A O 1
#

Secondary structure (DSSP, 8-state):
----------------------------SHHHHHHHHHHHHHHHHHHHHHHHHHHHHHHSS-----TTTTT--SHHHHHHHHHTT--S-HHHHHHHHHHHHTTTS---HHHHHHHHHHHEEEEE-S---TTS-TTT---GGG-EEEEES-GGGS-HHHHHHHHHHHHHHHHHHHHHHHHTT---